Protein AF-A0A3M1D4H1-F1 (afdb_monomer)

Secondary structure (DSSP, 8-state):
--------------------------------------------SS--HHHHHHHHH-S--TTS-------TT--HHHHHHHHHHHHHHHHTS----TT--TTSPPPTT-PPPP-SHHHHHHHHHHHHHS-HHHHTTTSSPPP-

Mean predicted aligned error: 15.72 Å

pLDDT: mean 74.21, std 17.41, range [42.34, 95.38]

Sequence (144 aa):
MAGIDTVPAAAQPEDRPMRTSTIAPSRPLRASLAIALLASIGSGCGPDCYDTCNKLYGSGSRDGEACGFTSPGQTTSELLDTCVDTCQSALNTPGDVGDYDPYVKQPGDAAITIETDRQAALWMDCIDETACNKLEEGYCAPVW

Solvent-accessible surface area (backbone atoms only — not comparable to full-atom values): 9298 Å² total; per-residue (Å²): 131,88,81,91,85,88,86,88,90,86,86,86,86,88,83,85,81,91,80,82,89,86,81,89,84,89,86,86,83,78,94,74,86,76,76,77,76,77,76,76,77,70,88,72,83,81,76,52,50,61,62,47,29,34,37,42,31,27,95,69,39,100,85,65,70,29,55,54,57,82,53,96,93,57,54,56,64,57,45,34,51,47,25,28,52,43,37,50,53,5,55,74,28,88,56,73,53,81,93,70,56,40,88,50,70,44,63,87,84,56,63,49,85,57,68,15,26,51,36,31,49,52,37,38,53,40,48,71,78,47,55,55,77,47,45,75,64,14,25,38,46,61,54,114

Structure (mmCIF, N/CA/C/O backbone):
data_AF-A0A3M1D4H1-F1
#
_entry.id   AF-A0A3M1D4H1-F1
#
loop_
_atom_site.group_PDB
_atom_site.id
_atom_site.type_symbol
_atom_site.label_atom_id
_atom_site.label_alt_id
_atom_site.label_comp_id
_atom_site.label_asym_id
_atom_site.label_entity_id
_atom_site.label_seq_id
_atom_site.pdbx_PDB_ins_code
_atom_site.Cartn_x
_atom_site.Cartn_y
_atom_site.Cartn_z
_atom_site.occupancy
_atom_site.B_iso_or_equiv
_atom_site.auth_seq_id
_atom_site.auth_comp_id
_atom_site.auth_asym_id
_atom_site.auth_atom_id
_atom_site.pdbx_PDB_model_num
ATOM 1 N N . MET A 1 1 ? -64.553 0.155 5.452 1.00 42.81 1 MET A N 1
ATOM 2 C CA . MET A 1 1 ? -64.114 1.569 5.361 1.00 42.81 1 MET A CA 1
ATOM 3 C C . MET A 1 1 ? -63.050 1.652 4.271 1.00 42.81 1 MET A C 1
ATOM 5 O O . MET A 1 1 ? -62.489 0.606 3.987 1.00 42.81 1 MET A O 1
ATOM 9 N N . ALA A 1 2 ? -62.896 2.822 3.637 1.00 45.81 2 ALA A N 1
ATOM 10 C CA . ALA A 1 2 ? -62.084 3.163 2.447 1.00 45.81 2 ALA A CA 1
ATOM 11 C 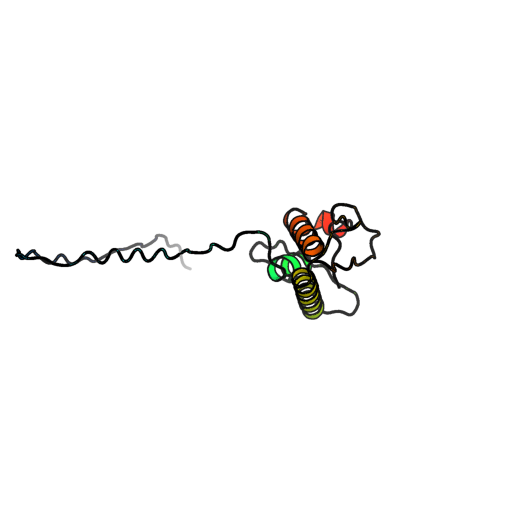C . ALA A 1 2 ? -60.858 2.273 2.106 1.00 45.81 2 ALA A C 1
ATOM 13 O O . ALA A 1 2 ? -60.196 1.758 2.996 1.00 45.81 2 ALA A O 1
ATOM 14 N N . GLY A 1 3 ? -60.448 2.124 0.844 1.00 46.31 3 GLY A N 1
ATOM 15 C CA . GLY A 1 3 ? -60.875 2.814 -0.382 1.00 46.31 3 GLY A CA 1
ATOM 16 C C . GLY A 1 3 ? -59.678 2.942 -1.335 1.00 46.31 3 GLY A C 1
ATOM 17 O O . GLY A 1 3 ? -58.608 3.359 -0.909 1.00 46.31 3 GLY A O 1
ATOM 18 N N . ILE A 1 4 ? -59.852 2.520 -2.587 1.00 68.06 4 ILE A N 1
ATOM 19 C CA . ILE A 1 4 ? -58.851 2.573 -3.670 1.00 68.06 4 ILE A CA 1
ATOM 20 C C . ILE A 1 4 ? -58.681 3.991 -4.231 1.00 68.06 4 ILE A C 1
ATOM 22 O O . ILE A 1 4 ? -59.675 4.699 -4.298 1.00 68.06 4 ILE A O 1
ATOM 26 N N . ASP A 1 5 ? -57.461 4.347 -4.659 1.00 50.22 5 ASP A N 1
ATOM 27 C CA . ASP A 1 5 ? -57.092 5.249 -5.782 1.00 50.22 5 ASP A CA 1
ATOM 28 C C . ASP A 1 5 ? -55.572 5.579 -5.703 1.00 50.22 5 ASP A C 1
ATOM 30 O O . ASP A 1 5 ? -54.998 5.454 -4.624 1.00 50.22 5 ASP A O 1
ATOM 34 N N . THR A 1 6 ? -54.827 6.080 -6.706 1.00 56.78 6 THR A N 1
ATOM 35 C CA . THR A 1 6 ? -54.773 5.924 -8.186 1.00 56.78 6 THR A CA 1
ATOM 36 C C . THR A 1 6 ? -53.507 6.677 -8.691 1.00 56.78 6 THR A C 1
ATOM 38 O O . THR A 1 6 ? -52.918 7.464 -7.954 1.00 56.78 6 THR A O 1
ATOM 41 N N . VAL A 1 7 ? -53.045 6.417 -9.924 1.00 56.34 7 VAL A N 1
ATOM 42 C CA . VAL A 1 7 ? -51.743 6.827 -10.520 1.00 56.34 7 VAL A CA 1
ATOM 43 C C . VAL A 1 7 ? -52.009 7.602 -11.835 1.00 56.34 7 VAL A C 1
ATOM 45 O O . VAL A 1 7 ? -52.820 7.094 -12.613 1.00 56.34 7 VAL A O 1
ATOM 48 N N . PRO A 1 8 ? -51.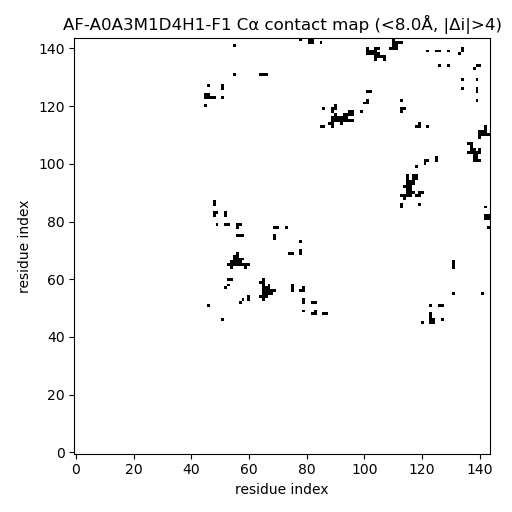401 8.791 -12.129 1.00 60.12 8 PRO A N 1
ATOM 49 C CA . PRO A 1 8 ? -50.010 8.843 -12.629 1.00 60.12 8 PRO A CA 1
ATOM 50 C C . PRO A 1 8 ? -49.165 10.136 -12.388 1.00 60.12 8 PRO A C 1
ATOM 52 O O . PRO A 1 8 ? -49.547 11.062 -11.684 1.00 60.12 8 PRO A O 1
ATOM 55 N N . ALA A 1 9 ? -47.979 10.122 -13.015 1.00 57.59 9 ALA A N 1
ATOM 56 C CA . ALA A 1 9 ? -46.927 11.128 -13.240 1.00 57.59 9 ALA A CA 1
ATOM 57 C C . ALA A 1 9 ? -47.295 12.599 -13.565 1.00 57.59 9 ALA A C 1
ATOM 59 O O . ALA A 1 9 ? -48.365 12.894 -14.090 1.00 57.59 9 ALA A O 1
ATOM 60 N N . ALA A 1 10 ? -46.291 13.486 -13.445 1.00 49.06 10 ALA A N 1
ATOM 61 C CA . ALA A 1 10 ? -46.211 14.744 -14.196 1.00 49.06 10 ALA A CA 1
ATOM 62 C C . ALA A 1 10 ? -44.753 15.141 -14.522 1.00 49.06 10 ALA A C 1
ATOM 64 O O . ALA A 1 10 ? -43.947 15.379 -13.628 1.00 49.06 10 ALA A O 1
ATOM 65 N N . ALA A 1 11 ? -44.444 15.272 -15.813 1.00 58.34 11 ALA A N 1
ATOM 66 C CA . ALA A 1 11 ? -43.347 16.098 -16.320 1.00 58.34 11 ALA A CA 1
ATOM 67 C C . ALA A 1 11 ? -43.974 17.315 -17.012 1.00 58.34 11 ALA A C 1
ATOM 69 O O . ALA A 1 11 ? -44.960 17.124 -17.723 1.00 58.34 11 ALA A O 1
ATOM 70 N N . GLN A 1 12 ? -43.427 18.525 -16.854 1.00 57.50 12 GLN A N 1
ATOM 71 C CA . GLN A 1 12 ? -43.794 19.704 -17.658 1.00 57.50 12 GLN A CA 1
ATOM 72 C C . GLN A 1 12 ? -42.586 20.646 -17.891 1.00 57.50 12 GLN A C 1
ATOM 74 O O . GLN A 1 12 ? -41.583 20.500 -17.189 1.00 57.50 12 GLN A O 1
ATOM 79 N N . PRO A 1 13 ? -42.644 21.538 -18.908 1.00 62.78 13 PRO A N 1
ATOM 80 C CA . PRO A 1 13 ? -41.485 22.219 -19.492 1.00 62.78 13 PRO A CA 1
ATOM 81 C C . PRO A 1 13 ? -41.557 23.762 -19.318 1.00 62.78 13 PRO A C 1
ATOM 83 O O . PRO A 1 13 ? -42.014 24.234 -18.284 1.00 62.78 13 PRO A O 1
ATOM 86 N N . GLU A 1 14 ? -41.164 24.512 -20.363 1.00 48.00 14 GLU A N 1
ATOM 87 C CA . GLU A 1 14 ? -41.279 25.981 -20.549 1.00 48.00 14 GLU A CA 1
ATOM 88 C C . GLU A 1 14 ? -40.166 26.820 -19.858 1.00 48.00 14 GLU A C 1
ATOM 90 O O . GLU A 1 14 ? -39.602 26.415 -18.849 1.00 48.00 14 GLU A O 1
ATOM 95 N N . ASP A 1 15 ? -39.697 27.962 -20.386 1.00 42.81 15 ASP A N 1
ATOM 96 C CA . ASP A 1 15 ? -40.161 28.764 -21.534 1.00 42.81 15 ASP A CA 1
ATOM 97 C C . ASP A 1 15 ? -38.994 29.432 -22.317 1.00 42.81 15 ASP A C 1
ATOM 99 O O . ASP A 1 15 ? -37.874 29.572 -21.820 1.00 42.81 15 ASP A O 1
ATOM 103 N N . ARG A 1 16 ? -39.252 29.874 -23.558 1.00 56.41 16 ARG A N 1
ATOM 104 C CA . ARG A 1 16 ? -38.363 30.756 -24.344 1.00 56.41 16 ARG A CA 1
ATOM 105 C C . ARG A 1 16 ? -38.635 32.229 -24.007 1.00 56.41 16 ARG A C 1
ATOM 107 O O . ARG A 1 16 ? -39.726 32.585 -23.590 1.00 56.41 16 ARG A O 1
ATOM 114 N N . PRO A 1 17 ? -37.728 33.145 -24.383 1.00 58.28 17 PRO A N 1
ATOM 115 C CA . PRO A 1 17 ? -38.224 34.109 -25.373 1.00 58.28 17 PRO A CA 1
ATOM 116 C C . PRO A 1 17 ? -37.264 34.370 -26.538 1.00 58.28 17 PRO A C 1
ATOM 118 O O . PRO A 1 17 ? -36.061 34.570 -26.376 1.00 58.28 17 PRO A O 1
ATOM 121 N N . MET A 1 18 ? -37.838 34.460 -27.741 1.00 51.47 18 MET A N 1
ATOM 122 C CA . MET A 1 18 ? -37.187 35.103 -28.884 1.00 51.47 18 MET A CA 1
ATOM 123 C C . MET A 1 18 ? -36.975 36.597 -28.605 1.00 51.47 18 MET A C 1
ATOM 125 O O . MET A 1 18 ? -37.872 37.268 -28.092 1.00 51.47 18 MET A O 1
ATOM 129 N N . ARG A 1 19 ? -35.853 37.154 -29.074 1.00 60.91 19 ARG A N 1
ATOM 130 C CA . ARG A 1 19 ? -35.766 38.583 -29.402 1.00 60.91 19 ARG A CA 1
ATOM 131 C C . ARG A 1 19 ? -35.215 38.797 -30.807 1.00 60.91 19 ARG A C 1
ATOM 133 O O . ARG A 1 19 ? -34.299 38.114 -31.252 1.00 60.91 19 ARG A O 1
ATOM 140 N N . THR A 1 20 ? -35.861 39.734 -31.489 1.00 54.62 20 THR A N 1
ATOM 141 C CA . THR A 1 20 ? -35.774 40.011 -32.924 1.00 54.62 20 THR A CA 1
ATOM 142 C C . THR A 1 20 ? -34.494 40.753 -33.320 1.00 54.62 20 THR A C 1
ATOM 144 O O . THR A 1 20 ? -33.928 41.514 -32.539 1.00 54.62 20 THR A O 1
ATOM 147 N N . SER A 1 21 ? -34.079 40.547 -34.570 1.00 56.91 21 SER A N 1
ATOM 148 C CA . SER A 1 21 ? -32.929 41.145 -35.255 1.00 56.91 21 SER A CA 1
ATOM 149 C C . SER A 1 21 ? -32.815 42.675 -35.185 1.00 56.91 21 SER A C 1
ATOM 151 O O . SER A 1 21 ? -33.811 43.393 -35.225 1.00 56.91 21 SER A O 1
ATOM 153 N N . THR A 1 22 ? -31.581 43.183 -35.283 1.00 54.78 22 THR A N 1
ATOM 154 C CA . THR A 1 22 ? -31.243 44.458 -35.952 1.00 54.78 22 THR A CA 1
ATOM 155 C C . THR A 1 22 ? -29.855 44.335 -36.606 1.00 54.78 22 THR A C 1
ATOM 157 O O . THR A 1 22 ? -29.039 43.515 -36.193 1.00 54.78 22 THR A O 1
ATOM 160 N N . ILE A 1 23 ? -29.627 45.078 -37.691 1.00 56.25 23 ILE A N 1
ATOM 161 C CA . ILE A 1 23 ? -28.596 44.847 -38.719 1.00 56.25 23 ILE A CA 1
ATOM 162 C C . ILE A 1 23 ? -27.428 45.849 -38.597 1.00 56.25 23 ILE A C 1
ATOM 164 O O . ILE A 1 23 ? -27.723 47.033 -38.572 1.00 56.25 23 ILE A O 1
ATOM 168 N N . ALA A 1 24 ? -26.169 45.354 -38.638 1.00 50.97 24 ALA A N 1
ATOM 169 C CA . ALA A 1 24 ? -24.898 45.923 -39.188 1.00 50.97 24 ALA A CA 1
ATOM 170 C C . ALA A 1 24 ? -24.526 47.435 -38.944 1.00 50.97 24 ALA A C 1
ATOM 172 O O . ALA A 1 24 ? -25.341 48.178 -38.418 1.00 50.97 24 ALA A O 1
ATOM 173 N N . PRO A 1 25 ? -23.329 47.973 -39.326 1.00 58.22 25 PRO A N 1
ATOM 174 C CA . PRO A 1 25 ? -22.190 47.353 -40.020 1.00 58.22 25 PRO A CA 1
ATOM 175 C C . PRO A 1 25 ? -20.750 47.742 -39.551 1.00 58.22 25 PRO A C 1
ATOM 177 O O . PRO A 1 25 ? -20.502 48.763 -38.920 1.00 58.22 25 PRO A O 1
ATOM 180 N N . SER A 1 26 ? -19.773 47.023 -40.121 1.00 53.31 26 SER A N 1
ATOM 181 C CA . SER A 1 26 ? -18.473 47.529 -40.623 1.00 53.31 26 SER A CA 1
ATOM 182 C C . SER A 1 26 ? -17.234 47.749 -39.718 1.00 53.31 26 SER A C 1
ATOM 184 O O . SER A 1 26 ? -17.260 48.428 -38.699 1.00 53.31 26 SER A O 1
ATOM 186 N N . ARG A 1 27 ? -16.105 47.334 -40.325 1.00 51.97 27 ARG A N 1
ATOM 187 C CA . ARG A 1 27 ? -14.704 47.804 -40.209 1.00 51.97 27 ARG A CA 1
ATOM 188 C C . ARG A 1 27 ? -13.768 47.156 -39.165 1.00 51.97 27 ARG A C 1
ATOM 190 O O . ARG A 1 27 ? -14.228 46.557 -38.201 1.00 51.97 27 ARG A O 1
ATOM 197 N N . PRO A 1 28 ? -12.450 47.117 -39.476 1.00 59.75 28 PRO A N 1
ATOM 198 C CA . PRO A 1 28 ? -11.584 46.004 -39.088 1.00 59.75 28 PRO A CA 1
ATOM 199 C C . PRO A 1 28 ? -10.626 46.364 -37.952 1.00 59.75 28 PRO A C 1
ATOM 201 O O . PRO A 1 28 ? -10.295 47.536 -37.795 1.00 59.75 28 PRO A O 1
ATOM 204 N N . LEU A 1 29 ? -10.061 45.350 -37.286 1.00 47.97 29 LEU A N 1
ATOM 205 C CA . LEU A 1 29 ? -8.612 45.218 -37.051 1.00 47.97 29 LEU A CA 1
ATOM 206 C C . LEU A 1 29 ? -8.283 43.986 -36.195 1.00 47.97 29 LEU A C 1
ATOM 208 O O . LEU A 1 29 ? -9.034 43.621 -35.302 1.00 47.97 29 LEU A O 1
ATOM 212 N N . ARG A 1 30 ? -7.070 43.466 -36.427 1.00 48.75 30 ARG A N 1
ATOM 213 C CA . ARG A 1 30 ? -6.260 42.632 -35.519 1.00 48.75 30 ARG A CA 1
ATOM 214 C C . ARG A 1 30 ? -6.775 41.221 -35.230 1.00 48.75 30 ARG A C 1
ATOM 216 O O . ARG A 1 30 ? -7.594 40.972 -34.355 1.00 48.75 30 ARG A O 1
ATOM 223 N N . ALA A 1 31 ? -6.124 40.285 -35.917 1.00 52.59 31 ALA A N 1
ATOM 224 C CA . ALA A 1 31 ? -5.968 38.920 -35.455 1.00 52.59 31 ALA A CA 1
ATOM 225 C C . ALA A 1 31 ? -5.381 38.901 -34.032 1.00 52.59 31 ALA A C 1
ATOM 227 O O . ALA A 1 31 ? -4.209 39.218 -33.835 1.00 52.59 31 ALA A O 1
ATOM 228 N N . SER A 1 32 ? -6.198 38.478 -33.073 1.00 47.16 32 SER A N 1
ATOM 229 C CA . SER A 1 32 ? -5.754 37.933 -31.794 1.00 47.16 32 SER A CA 1
ATOM 230 C C . SER A 1 32 ? -6.254 36.498 -31.741 1.00 47.16 32 SER A C 1
ATOM 232 O O . SER A 1 32 ? -7.330 36.221 -31.216 1.00 47.16 32 SER A O 1
ATOM 234 N N . LEU A 1 33 ? -5.491 35.590 -32.353 1.00 49.50 33 LEU A N 1
ATOM 235 C CA . LEU A 1 33 ? -5.769 34.155 -32.348 1.00 49.50 33 LEU A CA 1
ATOM 236 C C . LEU A 1 33 ? -5.395 33.567 -30.975 1.00 49.50 33 LEU A C 1
ATOM 238 O O . LEU A 1 33 ? -4.462 32.779 -30.846 1.00 49.50 33 LEU A O 1
ATOM 242 N N . ALA A 1 34 ? -6.101 34.004 -29.932 1.00 53.19 34 ALA A N 1
ATOM 243 C CA . ALA A 1 34 ? -5.960 33.489 -28.579 1.00 53.19 34 ALA A CA 1
ATOM 244 C C . ALA A 1 34 ? -6.657 32.125 -28.485 1.00 53.19 34 ALA A C 1
ATOM 246 O O . ALA A 1 34 ? -7.755 32.001 -27.944 1.00 53.19 34 ALA A O 1
ATOM 247 N N . ILE A 1 35 ? -6.014 31.097 -29.045 1.00 56.91 35 ILE A N 1
ATOM 248 C CA . ILE A 1 35 ? -6.380 29.703 -28.797 1.00 56.91 35 ILE A CA 1
ATOM 249 C C . ILE A 1 35 ? -5.988 29.402 -27.351 1.00 56.91 35 ILE A C 1
ATOM 251 O O . ILE A 1 35 ? -4.885 28.941 -27.064 1.00 56.91 35 ILE A O 1
ATOM 255 N N . ALA A 1 36 ? -6.903 29.698 -26.430 1.00 54.16 36 ALA A N 1
ATOM 256 C CA . ALA A 1 36 ? -6.866 29.171 -25.079 1.00 54.16 36 ALA A CA 1
ATOM 257 C C . ALA A 1 36 ? -7.184 27.673 -25.157 1.00 54.16 36 ALA A C 1
ATOM 259 O O . ALA A 1 36 ? -8.320 27.249 -24.946 1.00 54.16 36 ALA A O 1
ATOM 260 N N . LEU A 1 37 ? -6.171 26.878 -25.514 1.00 48.47 37 LEU A N 1
ATOM 261 C CA . LEU A 1 37 ? -6.214 25.432 -25.366 1.00 48.47 37 LEU A CA 1
ATOM 262 C C . LEU A 1 37 ? -6.204 25.144 -23.857 1.00 48.47 37 LEU A C 1
ATOM 264 O O . LEU A 1 37 ? -5.155 24.977 -23.239 1.00 48.47 37 LEU A O 1
ATOM 268 N N . LEU A 1 38 ? -7.394 25.150 -23.256 1.00 48.22 38 LEU A N 1
ATOM 269 C CA . LEU A 1 38 ? -7.634 24.544 -21.955 1.00 48.22 38 LEU A CA 1
ATOM 270 C C . LEU A 1 38 ? -7.367 23.050 -22.121 1.00 48.22 38 LEU A C 1
ATOM 272 O O . LEU A 1 38 ? -8.243 22.283 -22.514 1.00 48.22 38 LEU A O 1
ATOM 276 N N . ALA A 1 39 ? -6.116 22.665 -21.877 1.00 48.50 39 ALA A N 1
ATOM 277 C CA . ALA A 1 39 ? -5.732 21.283 -21.699 1.00 48.50 39 ALA A CA 1
ATOM 278 C C . ALA A 1 39 ? -6.396 20.796 -20.409 1.00 48.50 39 ALA A C 1
ATOM 280 O O . ALA A 1 39 ? -5.826 20.891 -19.324 1.00 48.50 39 ALA A O 1
ATOM 281 N N . SER A 1 40 ? -7.631 20.316 -20.540 1.00 48.81 40 SER A N 1
ATOM 282 C CA . SER A 1 40 ? -8.276 19.476 -19.542 1.00 48.81 40 SER A CA 1
ATOM 283 C C . SER A 1 40 ? -7.426 18.220 -19.410 1.00 48.81 40 SER A C 1
ATOM 285 O O . SER A 1 40 ? -7.600 17.267 -20.170 1.00 48.81 40 SER A O 1
ATOM 287 N N . ILE A 1 41 ? -6.460 18.254 -18.492 1.00 50.03 41 ILE A N 1
ATOM 288 C CA . ILE A 1 41 ? -5.676 17.085 -18.112 1.00 50.03 41 ILE A CA 1
ATOM 289 C C . ILE A 1 41 ? -6.651 16.166 -17.379 1.00 50.03 41 ILE A C 1
ATOM 291 O O . ILE A 1 41 ? -6.853 16.282 -16.173 1.00 50.03 41 ILE A O 1
ATOM 295 N N . GLY A 1 42 ? -7.348 15.323 -18.141 1.00 45.53 42 GLY A N 1
ATOM 296 C CA . GLY A 1 42 ? -8.099 14.220 -17.572 1.00 45.53 42 GLY A CA 1
ATOM 297 C C . GLY A 1 42 ? -7.101 13.337 -16.844 1.00 45.53 42 GLY A C 1
ATOM 298 O O . GLY A 1 42 ? -6.146 12.864 -17.459 1.00 45.53 42 GLY A O 1
ATOM 299 N N . SER A 1 43 ? -7.306 13.162 -15.544 1.00 46.22 43 SER A N 1
ATOM 300 C CA . SER A 1 43 ? -6.511 12.302 -14.679 1.00 46.22 43 SER A CA 1
ATOM 301 C C . SER A 1 43 ? -6.767 10.829 -15.010 1.00 46.22 43 SER A C 1
ATOM 303 O O . SER A 1 43 ? -7.460 10.126 -14.284 1.00 46.22 43 SER A O 1
ATOM 305 N N . GLY A 1 44 ? -6.224 10.379 -16.142 1.00 51.03 44 GLY A N 1
ATOM 306 C CA . GLY A 1 44 ? -5.607 9.058 -16.212 1.00 51.03 44 GLY A CA 1
ATOM 307 C C . GLY A 1 44 ? -4.172 9.172 -15.674 1.00 51.03 44 GLY A C 1
ATOM 308 O O . GLY A 1 44 ? -3.566 10.237 -15.782 1.00 51.03 44 GLY A O 1
ATOM 309 N N . CYS A 1 45 ? -3.587 8.138 -15.079 1.00 52.72 45 CYS A N 1
ATOM 310 C CA . CYS A 1 45 ? -3.924 6.722 -15.216 1.00 52.72 45 CYS A CA 1
ATOM 311 C C . CYS A 1 45 ? -3.800 5.985 -13.875 1.00 52.72 45 CYS A C 1
ATOM 313 O O . CYS A 1 45 ? -2.867 6.266 -13.128 1.00 52.72 45 CYS A O 1
ATOM 315 N N . GLY A 1 46 ? -4.666 4.992 -13.658 1.00 62.97 46 GLY A N 1
ATOM 316 C CA . GLY A 1 46 ? -4.617 4.073 -12.517 1.00 62.97 46 GLY A CA 1
ATOM 317 C C . GLY A 1 46 ? -5.609 4.413 -11.394 1.00 62.97 46 GLY A C 1
ATOM 318 O O . GLY A 1 46 ? -6.120 5.538 -11.358 1.00 62.97 46 GLY A O 1
ATOM 319 N N . PRO A 1 47 ? -5.892 3.454 -10.495 1.00 79.19 47 PRO A N 1
ATOM 320 C CA . PRO A 1 47 ? -6.573 3.716 -9.229 1.00 79.19 47 PRO A CA 1
ATOM 321 C C . PRO A 1 47 ? -5.704 4.624 -8.352 1.00 79.19 47 PRO A C 1
ATOM 323 O O . PRO A 1 47 ? -4.476 4.577 -8.433 1.00 79.19 47 PRO A O 1
ATOM 326 N N . ASP A 1 48 ? -6.318 5.431 -7.487 1.00 89.12 48 ASP A N 1
ATOM 327 C CA . ASP A 1 48 ? -5.572 6.164 -6.463 1.00 89.12 48 ASP A CA 1
ATOM 328 C C . ASP A 1 48 ? -5.510 5.396 -5.132 1.00 89.12 48 ASP A C 1
ATOM 330 O O . ASP A 1 48 ? -6.260 4.445 -4.888 1.00 89.12 48 ASP A O 1
ATOM 334 N N . CYS A 1 49 ? -4.591 5.807 -4.252 1.00 90.44 49 CYS A N 1
ATOM 335 C CA . CYS A 1 49 ? -4.399 5.172 -2.949 1.00 90.44 49 CYS A CA 1
ATOM 336 C C . CYS A 1 49 ? -5.666 5.179 -2.084 1.00 90.44 49 CYS A C 1
ATOM 338 O O . CYS A 1 49 ? -5.883 4.232 -1.333 1.00 90.44 49 CYS A O 1
ATOM 340 N N . TYR A 1 50 ? -6.496 6.226 -2.153 1.00 90.56 50 TYR A N 1
ATOM 341 C CA . TYR A 1 50 ? -7.704 6.310 -1.339 1.00 90.56 50 TYR A CA 1
ATOM 342 C C . TYR A 1 50 ? -8.756 5.320 -1.830 1.00 90.56 50 TYR A C 1
ATOM 344 O O . TYR A 1 50 ? -9.249 4.535 -1.023 1.00 90.56 50 TYR A O 1
ATOM 352 N N . ASP A 1 51 ? -9.047 5.287 -3.132 1.00 89.44 51 ASP A N 1
ATOM 353 C CA . ASP A 1 51 ? -9.999 4.323 -3.696 1.00 89.44 51 ASP A CA 1
ATOM 354 C C . ASP A 1 51 ? -9.512 2.871 -3.509 1.00 89.44 51 ASP A C 1
ATOM 356 O O . ASP A 1 51 ? -10.291 2.009 -3.094 1.00 89.44 51 ASP A O 1
ATOM 360 N N . THR A 1 52 ? -8.208 2.612 -3.675 1.00 89.94 52 THR A N 1
ATOM 361 C CA . THR A 1 52 ? -7.591 1.292 -3.428 1.00 89.94 52 THR A CA 1
ATOM 362 C C . THR A 1 52 ? -7.732 0.854 -1.965 1.00 89.94 52 THR A C 1
ATOM 364 O O . THR A 1 52 ? -8.240 -0.232 -1.673 1.00 89.94 52 THR A O 1
ATOM 367 N N . CYS A 1 53 ? -7.331 1.702 -1.013 1.00 90.81 53 CYS A N 1
ATOM 368 C CA . CYS A 1 53 ? -7.422 1.388 0.414 1.00 90.81 53 CYS A CA 1
ATOM 369 C C . CYS A 1 53 ? -8.879 1.333 0.908 1.00 90.81 53 CYS A C 1
ATOM 371 O O . CYS A 1 53 ? -9.204 0.536 1.789 1.00 90.81 53 CYS A O 1
ATOM 373 N N . ASN A 1 54 ? -9.784 2.120 0.320 1.00 89.06 54 ASN A N 1
ATOM 374 C CA . ASN A 1 54 ? -11.214 2.070 0.613 1.00 89.06 54 ASN A CA 1
ATOM 375 C C . ASN A 1 54 ? -11.870 0.789 0.059 1.00 89.06 54 ASN A C 1
ATOM 377 O O . ASN A 1 54 ? -12.765 0.249 0.708 1.00 89.06 54 ASN A O 1
ATOM 381 N N . LYS A 1 55 ? -11.388 0.229 -1.062 1.00 88.25 55 LYS A N 1
ATOM 382 C CA . LYS A 1 55 ? -11.785 -1.114 -1.526 1.00 88.25 55 LYS A CA 1
ATOM 383 C C . LYS A 1 55 ? -11.375 -2.205 -0.528 1.00 88.25 55 LYS A C 1
ATOM 385 O O . LYS A 1 55 ? -12.159 -3.116 -0.279 1.00 88.25 55 LYS A O 1
ATOM 390 N N . LEU A 1 56 ? -10.195 -2.102 0.091 1.00 88.44 56 LEU A N 1
ATOM 391 C CA . LEU A 1 56 ? -9.742 -3.060 1.112 1.00 88.44 56 LEU A CA 1
ATOM 392 C C . LEU A 1 56 ? -10.499 -2.930 2.445 1.00 88.44 56 LEU A C 1
ATOM 394 O O . LEU A 1 56 ? -11.078 -3.904 2.932 1.00 88.44 56 LEU A O 1
ATOM 398 N N . TYR A 1 57 ? -10.468 -1.738 3.043 1.00 88.81 57 TYR A N 1
ATOM 399 C CA . TYR A 1 57 ? -10.843 -1.511 4.444 1.00 88.81 57 TYR A CA 1
ATOM 400 C C . TYR A 1 57 ? -12.170 -0.776 4.629 1.00 88.81 57 TYR A C 1
ATOM 402 O O . TYR A 1 57 ? -12.700 -0.753 5.739 1.00 88.81 57 TYR A O 1
ATOM 410 N N . GLY A 1 58 ? -12.707 -0.154 3.578 1.00 83.88 58 GLY A N 1
ATOM 411 C CA . GLY A 1 58 ? -13.884 0.704 3.662 1.00 83.88 58 GLY A CA 1
ATOM 412 C C . GLY A 1 58 ? -15.109 0.005 4.256 1.00 83.88 58 GLY A C 1
ATOM 413 O O . GLY A 1 58 ? -15.328 -1.192 4.096 1.00 83.88 58 GLY A O 1
ATOM 414 N N . SER A 1 59 ? -15.960 0.778 4.927 1.00 67.94 59 SER A N 1
ATOM 415 C CA . SER A 1 59 ? -17.227 0.297 5.499 1.00 67.94 59 SER A CA 1
ATOM 416 C C . SER A 1 59 ? -18.446 0.571 4.603 1.00 67.94 59 SER A C 1
ATOM 418 O O . SER A 1 59 ? -19.587 0.414 5.038 1.00 67.94 59 SER A O 1
ATOM 420 N N . GLY A 1 60 ? -18.216 0.967 3.344 1.00 59.44 60 GLY A N 1
ATOM 421 C CA . GLY A 1 60 ? -19.266 1.189 2.351 1.00 59.44 60 GLY A CA 1
ATOM 422 C C . GLY A 1 60 ? -18.774 1.863 1.068 1.00 59.44 60 GLY A C 1
ATOM 423 O O . GLY A 1 60 ? -18.860 3.084 0.937 1.00 59.44 60 GLY A O 1
ATOM 424 N N . SER A 1 61 ? -18.321 1.070 0.094 1.00 49.44 61 SER A N 1
ATOM 425 C CA . SER A 1 61 ? -18.154 1.522 -1.297 1.00 49.44 61 SER A CA 1
ATOM 426 C C . SER A 1 61 ? -19.508 1.912 -1.900 1.00 49.44 61 SER A C 1
ATOM 428 O O . SER A 1 61 ? -20.532 1.331 -1.535 1.00 49.44 61 SER A O 1
ATOM 430 N N . ARG A 1 62 ? -19.529 2.845 -2.865 1.00 42.34 62 ARG A N 1
ATOM 431 C CA . ARG A 1 62 ? -20.770 3.269 -3.557 1.00 42.34 62 ARG A CA 1
ATOM 432 C C . ARG A 1 62 ? -21.537 2.113 -4.212 1.00 42.34 62 ARG A C 1
ATOM 434 O O . ARG A 1 62 ? -22.758 2.200 -4.316 1.00 42.34 62 ARG A O 1
ATOM 441 N N . ASP A 1 63 ? -20.826 1.047 -4.563 1.00 52.31 63 ASP A N 1
ATOM 442 C CA . ASP A 1 63 ? -21.339 -0.131 -5.265 1.00 52.31 63 ASP A CA 1
ATOM 443 C C . ASP A 1 63 ? -21.387 -1.392 -4.367 1.00 52.31 63 ASP A C 1
ATOM 445 O O . ASP A 1 63 ? -21.850 -2.450 -4.783 1.00 52.31 63 ASP A O 1
ATOM 449 N N . GLY A 1 64 ? -21.002 -1.269 -3.086 1.00 53.84 64 GLY A N 1
ATOM 450 C CA . GLY A 1 64 ? -21.127 -2.330 -2.072 1.00 53.84 64 GLY A CA 1
ATOM 451 C C . GLY A 1 64 ? -19.966 -3.331 -1.984 1.00 53.84 64 GLY A C 1
ATOM 452 O O . GLY A 1 64 ? -20.057 -4.287 -1.221 1.00 53.84 64 GLY A O 1
ATOM 453 N N . GLU A 1 65 ? -18.876 -3.107 -2.720 1.00 64.75 65 GLU A N 1
ATOM 454 C CA . GLU A 1 65 ? -17.770 -4.064 -2.916 1.00 64.75 65 GLU A CA 1
ATOM 455 C C . GLU A 1 65 ? -16.519 -3.789 -2.055 1.00 64.75 65 GLU A C 1
ATOM 457 O O . GLU A 1 65 ? -15.400 -4.105 -2.457 1.00 64.75 65 GLU A O 1
ATOM 462 N N . ALA A 1 66 ? -16.673 -3.189 -0.871 1.00 77.25 66 ALA A N 1
ATOM 463 C CA . ALA A 1 66 ? -15.560 -3.128 0.078 1.00 77.25 66 ALA A CA 1
ATOM 464 C C . ALA A 1 66 ? -15.316 -4.522 0.674 1.00 77.25 66 ALA A C 1
ATOM 466 O O . ALA A 1 66 ? -16.247 -5.160 1.169 1.00 77.25 66 ALA A O 1
ATOM 467 N N . CYS A 1 67 ? -14.069 -4.987 0.655 1.00 84.19 67 CYS A N 1
ATOM 468 C CA . CYS A 1 67 ? -13.714 -6.334 1.096 1.00 84.19 67 CYS A CA 1
ATOM 469 C C . CYS A 1 67 ? -13.804 -6.518 2.618 1.00 84.19 67 CYS A C 1
ATOM 471 O O . CYS A 1 67 ? -13.881 -7.648 3.092 1.00 84.19 67 CYS A O 1
ATOM 473 N N . GLY A 1 68 ? -13.828 -5.424 3.387 1.00 82.94 68 GLY A N 1
ATOM 474 C CA . GLY A 1 68 ? -14.046 -5.461 4.832 1.00 82.94 68 GLY A CA 1
ATOM 475 C C . GLY A 1 68 ? -12.891 -6.091 5.610 1.00 82.94 68 GLY A C 1
ATOM 476 O O . GLY A 1 68 ? -13.122 -6.703 6.655 1.00 82.94 68 GLY A O 1
ATOM 477 N N . PHE A 1 69 ? -11.653 -5.956 5.118 1.00 84.31 69 PHE A N 1
ATOM 478 C CA . PHE A 1 69 ? -10.478 -6.433 5.842 1.00 84.31 69 PHE A CA 1
ATOM 479 C C . PHE A 1 69 ? -10.377 -5.758 7.214 1.00 84.31 69 PHE A C 1
ATOM 481 O O . PHE A 1 69 ? -10.616 -4.561 7.370 1.00 84.31 69 PHE A O 1
ATOM 488 N N . THR A 1 70 ? -10.011 -6.539 8.227 1.00 84.25 70 THR A N 1
ATOM 489 C CA . THR A 1 70 ? -9.827 -6.063 9.602 1.00 84.25 70 THR A CA 1
ATOM 490 C C . THR A 1 70 ? -8.536 -6.631 10.174 1.00 84.25 70 THR A C 1
ATOM 492 O O . THR A 1 70 ? -8.143 -7.748 9.846 1.00 84.25 70 THR A O 1
ATOM 495 N N . SER A 1 71 ? -7.875 -5.857 11.035 1.00 81.38 71 SER A N 1
ATOM 496 C CA . SER A 1 71 ? -6.638 -6.253 11.711 1.00 81.38 71 SER A CA 1
ATOM 497 C C . SER A 1 71 ? -6.868 -6.269 13.227 1.00 81.38 71 SER A C 1
ATOM 499 O O . SER A 1 71 ? -7.486 -5.335 13.753 1.00 81.38 71 SER A O 1
ATOM 501 N N . PRO A 1 72 ? -6.430 -7.309 13.964 1.00 82.06 72 PRO A N 1
ATOM 502 C CA . PRO A 1 72 ? -6.657 -7.401 15.402 1.00 82.06 72 PRO A CA 1
ATOM 503 C C . PRO A 1 72 ? -6.089 -6.199 16.168 1.00 82.06 72 PRO A C 1
ATOM 505 O O . PRO A 1 72 ? -4.882 -5.982 16.209 1.00 82.06 72 PRO A O 1
ATOM 508 N N . GLY A 1 73 ? -6.969 -5.446 16.832 1.00 8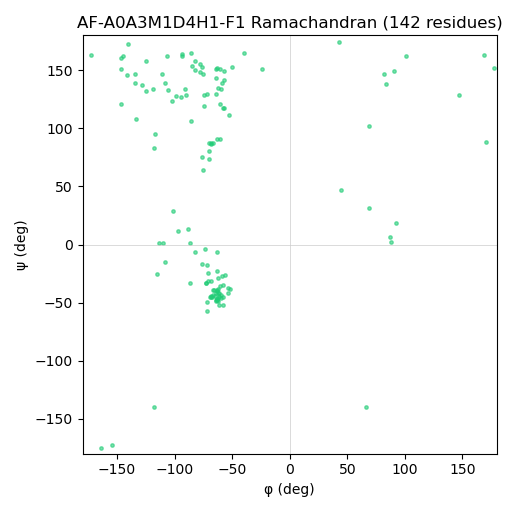5.06 73 GLY A N 1
ATOM 509 C CA . GLY A 1 73 ? -6.585 -4.298 17.658 1.00 85.06 73 GLY A CA 1
ATOM 510 C C . GLY A 1 73 ? -6.481 -2.959 16.923 1.00 85.06 73 GLY A C 1
ATOM 511 O O . GLY A 1 73 ? -6.169 -1.974 17.582 1.00 85.06 73 GLY A O 1
ATOM 512 N N . GLN A 1 74 ? -6.787 -2.902 15.621 1.00 86.44 74 GLN A N 1
ATOM 513 C CA . GLN A 1 74 ? -6.881 -1.655 14.853 1.00 86.44 74 GLN A CA 1
ATOM 514 C C . GLN A 1 74 ? -8.330 -1.365 14.446 1.00 86.44 74 GLN A C 1
ATOM 516 O O . GLN A 1 74 ? -9.113 -2.279 14.174 1.00 86.44 74 GLN A O 1
ATOM 521 N N . THR A 1 75 ? -8.697 -0.089 14.384 1.00 90.62 75 THR A N 1
ATOM 522 C CA . THR A 1 75 ? -9.961 0.354 13.789 1.00 90.62 75 THR A CA 1
ATOM 523 C C . THR A 1 75 ? -9.852 0.456 12.267 1.00 90.62 75 THR A C 1
ATOM 525 O O . THR A 1 75 ? -8.773 0.633 11.706 1.00 90.62 75 THR A O 1
ATOM 528 N N . THR A 1 76 ? -10.995 0.404 11.581 1.00 88.75 76 THR A N 1
ATOM 529 C CA . THR A 1 76 ? -11.082 0.635 10.130 1.00 88.75 76 THR A CA 1
ATOM 530 C C . THR A 1 76 ? -10.453 1.962 9.695 1.00 88.75 76 THR A C 1
ATOM 532 O O . THR A 1 76 ? -9.829 2.012 8.642 1.00 88.75 76 THR A O 1
ATOM 535 N N . SER A 1 77 ? -10.596 3.027 10.491 1.00 89.38 77 SER A N 1
ATOM 536 C CA . SER A 1 77 ? -9.995 4.328 10.177 1.00 89.38 77 SER A CA 1
ATOM 537 C C . SER A 1 77 ? -8.472 4.293 10.275 1.00 89.38 77 SER A C 1
ATOM 539 O O . SER A 1 77 ? -7.816 4.755 9.355 1.00 89.38 77 SER A O 1
ATOM 541 N N . GLU A 1 78 ? -7.909 3.677 11.320 1.00 91.44 78 GLU A N 1
ATOM 542 C CA . GLU A 1 78 ? -6.451 3.533 11.463 1.00 91.44 78 GLU A CA 1
ATOM 543 C C . GLU A 1 78 ? -5.844 2.697 10.324 1.00 91.44 78 GLU A C 1
ATOM 545 O O . GLU A 1 78 ? -4.785 3.048 9.809 1.00 91.44 78 GLU A O 1
ATOM 550 N N . LEU A 1 79 ? -6.538 1.643 9.876 1.00 89.69 79 LEU A N 1
ATOM 551 C CA . LEU A 1 79 ? -6.125 0.845 8.715 1.00 89.69 79 LEU A CA 1
ATOM 552 C C . LEU A 1 79 ? -6.200 1.631 7.403 1.00 89.69 79 LEU A C 1
ATOM 554 O O . LEU A 1 79 ? -5.275 1.561 6.597 1.00 89.69 79 LEU A O 1
ATOM 558 N N . LEU A 1 80 ? -7.278 2.392 7.192 1.00 90.50 80 LEU A N 1
ATOM 559 C CA . LEU A 1 80 ? -7.440 3.226 6.003 1.00 90.50 80 LEU A CA 1
ATOM 560 C C . LEU A 1 80 ? -6.356 4.311 5.939 1.00 90.50 80 LEU A C 1
ATOM 562 O O . LEU A 1 80 ? -5.706 4.444 4.905 1.00 90.50 80 LEU A O 1
ATOM 566 N N . ASP A 1 81 ? -6.126 5.026 7.043 1.00 92.06 81 ASP A N 1
ATOM 567 C CA . ASP A 1 81 ? -5.110 6.077 7.141 1.00 92.06 81 ASP A CA 1
ATOM 568 C C . ASP A 1 81 ? -3.700 5.494 6.916 1.00 92.06 81 ASP A C 1
ATOM 570 O O . ASP A 1 81 ? -2.965 5.976 6.057 1.00 92.06 81 ASP A O 1
ATOM 574 N N . THR A 1 82 ? -3.350 4.389 7.592 1.00 91.56 82 THR A N 1
ATOM 575 C CA . THR A 1 82 ? -2.037 3.720 7.452 1.00 91.56 82 THR A CA 1
ATOM 576 C C . THR A 1 82 ? -1.792 3.210 6.030 1.00 91.56 82 THR A C 1
ATOM 578 O O . THR A 1 82 ? -0.697 3.373 5.484 1.00 91.56 82 THR A O 1
ATOM 581 N N . CYS A 1 83 ? -2.811 2.623 5.398 1.00 92.06 83 CYS A N 1
ATOM 582 C CA . CYS A 1 83 ? -2.744 2.164 4.014 1.00 92.06 83 CYS A CA 1
ATOM 583 C C . CYS A 1 83 ? -2.524 3.331 3.039 1.00 92.06 83 CYS A C 1
ATOM 585 O O . CYS A 1 83 ? -1.636 3.268 2.184 1.00 92.06 83 CYS A O 1
ATOM 587 N N . VAL A 1 84 ? -3.291 4.417 3.192 1.00 92.62 84 VAL A N 1
ATOM 588 C CA . VAL A 1 84 ? -3.196 5.603 2.331 1.00 92.62 84 VAL A CA 1
ATOM 589 C C . VAL A 1 84 ? -1.841 6.293 2.493 1.00 92.62 84 VAL A C 1
ATOM 591 O O . VAL A 1 84 ? -1.217 6.624 1.483 1.00 92.62 84 VAL A O 1
ATOM 594 N N . ASP A 1 85 ? -1.353 6.456 3.724 1.00 93.38 85 ASP A N 1
ATOM 595 C CA . ASP A 1 85 ? -0.040 7.044 4.010 1.00 93.38 85 ASP A CA 1
ATOM 596 C C . ASP A 1 85 ? 1.102 6.187 3.443 1.00 93.38 85 ASP A C 1
ATOM 598 O O . ASP A 1 85 ? 2.032 6.718 2.831 1.00 93.38 85 ASP A O 1
ATOM 602 N N . THR A 1 86 ? 1.021 4.858 3.571 1.00 91.94 86 THR A N 1
ATOM 603 C CA . THR A 1 86 ? 2.049 3.941 3.047 1.00 91.94 86 THR A CA 1
ATOM 604 C C . THR A 1 86 ? 2.075 3.945 1.518 1.00 91.94 86 THR A C 1
ATOM 606 O O . THR A 1 86 ? 3.139 4.090 0.916 1.00 91.94 86 THR A O 1
ATOM 609 N N . CYS A 1 87 ? 0.904 3.876 0.880 1.00 92.69 87 CYS A N 1
ATOM 610 C CA . CYS A 1 87 ? 0.763 3.963 -0.573 1.00 92.69 87 CYS A CA 1
ATOM 611 C C . CYS A 1 87 ? 1.268 5.309 -1.122 1.00 92.69 87 CYS A C 1
ATOM 613 O O . CYS A 1 87 ? 2.046 5.334 -2.078 1.00 92.69 87 CYS A O 1
ATOM 615 N N . GLN A 1 88 ? 0.921 6.436 -0.486 1.00 93.31 88 GLN A N 1
ATOM 616 C CA . GLN A 1 88 ? 1.447 7.746 -0.880 1.00 93.31 88 GLN A CA 1
ATOM 617 C C . GLN A 1 88 ? 2.959 7.866 -0.647 1.00 93.31 88 GLN A C 1
ATOM 619 O O . GLN A 1 88 ? 3.654 8.445 -1.482 1.00 93.31 88 GLN A O 1
ATOM 624 N N . SER A 1 89 ? 3.494 7.324 0.449 1.00 93.94 89 SER A N 1
ATOM 625 C CA . SER A 1 89 ? 4.937 7.323 0.726 1.00 93.94 89 SER A CA 1
ATOM 626 C C . SER A 1 89 ? 5.720 6.566 -0.356 1.00 93.94 89 SER A C 1
ATOM 628 O O . SER A 1 89 ? 6.710 7.080 -0.887 1.00 93.94 89 SER A O 1
ATOM 630 N N . ALA A 1 90 ? 5.222 5.393 -0.760 1.00 92.94 90 ALA A N 1
ATOM 631 C CA . ALA A 1 90 ? 5.791 4.604 -1.847 1.00 92.94 90 ALA A CA 1
ATOM 632 C C . ALA A 1 90 ? 5.693 5.336 -3.200 1.00 92.94 90 ALA A C 1
ATOM 634 O O . ALA A 1 90 ? 6.707 5.490 -3.875 1.00 92.94 90 ALA A O 1
ATOM 635 N N . LEU A 1 91 ? 4.531 5.901 -3.564 1.00 92.06 91 LEU A N 1
ATOM 636 C CA . LEU A 1 91 ? 4.370 6.703 -4.794 1.00 92.06 91 LEU A CA 1
ATOM 637 C C . LEU A 1 91 ? 5.292 7.932 -4.871 1.00 92.06 91 LEU A C 1
ATOM 639 O O . LEU A 1 91 ? 5.651 8.362 -5.966 1.00 92.06 91 LEU A O 1
ATOM 643 N N . ASN A 1 92 ? 5.700 8.493 -3.731 1.00 93.56 92 ASN A N 1
ATOM 644 C CA . ASN A 1 92 ? 6.662 9.597 -3.668 1.00 93.56 92 ASN A CA 1
ATOM 645 C C . ASN A 1 92 ? 8.136 9.139 -3.655 1.00 93.56 92 ASN A C 1
ATOM 647 O O . ASN A 1 92 ? 9.032 9.985 -3.600 1.00 93.56 92 ASN A O 1
ATOM 651 N N . THR A 1 93 ? 8.401 7.830 -3.733 1.00 93.94 93 THR A N 1
ATOM 652 C CA . THR A 1 93 ? 9.738 7.226 -3.653 1.00 93.94 93 THR A CA 1
ATOM 653 C C . THR A 1 93 ? 10.082 6.505 -4.966 1.00 93.94 93 THR A C 1
ATOM 655 O O . THR A 1 93 ? 9.723 5.343 -5.148 1.00 93.94 93 THR A O 1
ATOM 658 N N . PRO A 1 94 ? 10.791 7.157 -5.910 1.00 95.38 94 PRO A N 1
ATOM 659 C CA . PRO A 1 94 ? 11.149 6.536 -7.183 1.00 95.38 94 PRO A CA 1
ATOM 660 C C . PRO A 1 94 ? 12.082 5.336 -7.002 1.00 95.38 94 PRO A C 1
ATOM 662 O O . PRO A 1 94 ? 13.140 5.465 -6.380 1.00 95.38 94 PRO A O 1
ATOM 665 N N . GLY A 1 95 ? 11.750 4.196 -7.608 1.00 93.88 95 GLY A N 1
ATOM 666 C CA . GLY A 1 95 ? 12.593 3.005 -7.536 1.00 93.88 95 GLY A CA 1
ATOM 667 C C . GLY A 1 95 ? 12.282 1.925 -8.570 1.00 93.88 95 GLY A C 1
ATOM 668 O O . GLY A 1 95 ? 11.473 2.090 -9.483 1.00 93.88 95 GLY A O 1
ATOM 669 N N . ASP A 1 96 ? 12.979 0.800 -8.441 1.00 92.00 96 ASP A N 1
ATOM 670 C CA . ASP A 1 96 ? 12.680 -0.417 -9.191 1.00 92.00 96 ASP A CA 1
ATOM 671 C C . ASP A 1 96 ? 11.752 -1.334 -8.375 1.00 92.00 96 ASP A C 1
ATOM 673 O O . ASP A 1 96 ? 11.599 -1.180 -7.163 1.00 92.00 96 ASP A O 1
ATOM 677 N N . VAL A 1 97 ? 11.115 -2.291 -9.053 1.00 88.69 97 VAL A N 1
ATOM 678 C CA . VAL A 1 97 ? 10.175 -3.241 -8.429 1.00 88.69 97 VAL A CA 1
ATOM 679 C C . VAL A 1 97 ? 10.908 -4.280 -7.568 1.00 88.69 97 VAL A C 1
ATOM 681 O O . VAL A 1 97 ? 10.397 -4.702 -6.532 1.00 88.69 97 VAL A O 1
ATOM 684 N N . GLY A 1 98 ? 12.125 -4.668 -7.965 1.00 88.44 98 GLY A N 1
ATOM 685 C CA . GLY A 1 98 ? 12.855 -5.774 -7.342 1.00 88.44 98 GLY A CA 1
ATOM 686 C C . GLY A 1 98 ? 12.156 -7.114 -7.584 1.00 88.44 98 GLY A C 1
ATOM 687 O O . GLY A 1 98 ? 11.632 -7.346 -8.672 1.00 88.44 98 GLY A O 1
ATOM 688 N N . ASP A 1 99 ? 12.129 -7.966 -6.559 1.00 87.56 99 ASP A N 1
ATOM 689 C CA . ASP A 1 99 ? 11.448 -9.271 -6.569 1.00 87.56 99 ASP A CA 1
ATOM 690 C C . ASP A 1 99 ? 9.964 -9.186 -6.133 1.00 87.56 99 ASP A C 1
ATOM 692 O O . ASP A 1 99 ? 9.345 -10.201 -5.814 1.00 87.56 99 ASP A O 1
ATOM 696 N N . TYR A 1 100 ? 9.388 -7.978 -6.069 1.00 85.94 100 TYR A N 1
ATOM 697 C CA . TYR A 1 100 ? 7.997 -7.762 -5.665 1.00 85.94 100 TYR A CA 1
ATOM 698 C C . TYR A 1 100 ? 7.014 -8.185 -6.768 1.00 85.94 100 TYR A C 1
ATOM 700 O O . TYR A 1 100 ? 7.003 -7.606 -7.854 1.00 85.94 100 TYR A O 1
ATOM 708 N N . ASP A 1 101 ? 6.149 -9.153 -6.466 1.00 88.88 101 ASP A N 1
ATOM 709 C CA . ASP A 1 101 ? 5.046 -9.576 -7.333 1.00 88.88 101 ASP A CA 1
ATOM 710 C C . ASP A 1 101 ? 3.748 -9.704 -6.506 1.00 88.88 101 ASP A C 1
ATOM 712 O O . ASP A 1 101 ? 3.623 -10.637 -5.700 1.00 88.88 101 ASP A O 1
ATOM 716 N N . PRO A 1 102 ? 2.774 -8.786 -6.665 1.00 87.44 102 PRO A N 1
ATOM 717 C CA . PRO A 1 102 ? 1.521 -8.825 -5.914 1.00 87.44 102 PRO A CA 1
ATOM 718 C C . PRO A 1 102 ? 0.552 -9.898 -6.445 1.00 87.44 102 PRO A C 1
ATOM 720 O O . PRO A 1 102 ? -0.363 -10.303 -5.726 1.00 87.44 102 PRO A O 1
ATOM 723 N N . TYR A 1 103 ? 0.764 -10.412 -7.663 1.00 88.81 103 TYR A N 1
ATOM 724 C CA . TYR A 1 103 ? -0.050 -11.470 -8.269 1.00 88.81 103 TYR A CA 1
ATOM 725 C C . TYR A 1 103 ? 0.360 -12.872 -7.789 1.00 88.81 103 TYR A C 1
ATOM 727 O O . TYR A 1 103 ? -0.319 -13.860 -8.085 1.00 88.81 103 TYR A O 1
ATOM 735 N N . VAL A 1 104 ? 1.441 -12.983 -7.011 1.00 88.38 104 VAL A N 1
ATOM 736 C CA . VAL A 1 104 ? 1.822 -14.208 -6.303 1.00 88.38 104 VAL A CA 1
ATOM 737 C C . VAL A 1 104 ? 1.185 -14.225 -4.915 1.00 88.38 104 VAL A C 1
ATOM 739 O O . VAL A 1 104 ? 1.322 -13.290 -4.127 1.00 88.38 104 VAL A O 1
ATOM 742 N N . LYS A 1 105 ? 0.516 -15.339 -4.598 1.00 85.50 105 LYS A N 1
ATOM 743 C CA . LYS A 1 105 ? -0.080 -15.598 -3.283 1.00 85.50 105 LYS A CA 1
ATOM 744 C C . LYS A 1 105 ? 0.982 -15.535 -2.181 1.00 85.50 105 LYS A C 1
ATOM 746 O O . LYS A 1 105 ? 1.875 -16.383 -2.127 1.00 85.50 105 LYS A O 1
ATOM 751 N N . GLN A 1 106 ? 0.816 -14.589 -1.267 1.00 81.06 106 GLN A N 1
ATOM 752 C CA . GLN A 1 106 ? 1.626 -14.445 -0.065 1.00 81.06 106 GLN A CA 1
ATOM 753 C C . GLN A 1 106 ? 1.208 -15.465 1.016 1.00 81.06 106 GLN A C 1
ATOM 755 O O . GLN A 1 106 ? 0.071 -15.956 1.014 1.00 81.06 106 GLN A O 1
ATOM 760 N N . PRO A 1 107 ? 2.104 -15.832 1.953 1.00 72.75 107 PRO A N 1
ATOM 761 C CA . PRO A 1 107 ? 1.712 -16.575 3.148 1.00 72.75 107 PRO A CA 1
ATOM 762 C C . PRO A 1 107 ? 0.739 -15.730 3.989 1.00 72.75 107 PRO A C 1
ATOM 764 O O . PRO A 1 107 ? 0.970 -14.545 4.193 1.00 72.75 107 PRO A O 1
ATOM 767 N N . GLY A 1 108 ? -0.348 -16.343 4.471 1.00 59.16 108 GLY A N 1
ATOM 768 C CA . GLY A 1 108 ? -1.600 -15.646 4.826 1.00 59.16 108 GLY A CA 1
ATOM 769 C C . GLY A 1 108 ? -1.584 -14.613 5.962 1.00 59.16 108 GLY A C 1
ATOM 770 O O . GLY A 1 108 ? -2.596 -13.952 6.152 1.00 59.16 108 GLY A O 1
ATOM 771 N N . ASP A 1 109 ? -0.472 -14.455 6.684 1.00 60.97 109 ASP A N 1
ATOM 772 C CA . ASP A 1 109 ? -0.297 -13.455 7.752 1.00 60.97 109 ASP A CA 1
ATOM 773 C C . ASP A 1 109 ? 0.758 -12.380 7.400 1.00 60.97 109 ASP A C 1
ATOM 775 O O . ASP A 1 109 ? 1.065 -11.511 8.218 1.00 60.97 109 ASP A O 1
ATOM 779 N N . ALA A 1 110 ? 1.365 -12.443 6.209 1.00 62.84 110 ALA A N 1
ATOM 780 C CA . ALA A 1 110 ? 2.400 -11.504 5.791 1.00 62.84 110 ALA A CA 1
ATOM 781 C C . ALA A 1 110 ? 1.792 -10.238 5.174 1.00 62.84 110 ALA A C 1
ATOM 783 O O . ALA A 1 110 ? 1.372 -10.244 4.016 1.00 62.84 110 ALA A O 1
ATOM 784 N N . ALA A 1 111 ? 1.833 -9.134 5.923 1.00 66.75 111 ALA A N 1
ATOM 785 C CA . ALA A 1 111 ? 1.846 -7.815 5.301 1.00 66.75 111 ALA A CA 1
ATOM 786 C C . ALA A 1 111 ? 3.078 -7.692 4.404 1.00 66.75 111 ALA A C 1
ATOM 788 O O . ALA A 1 111 ? 4.193 -8.038 4.809 1.00 66.75 111 ALA A O 1
ATOM 789 N N . ILE A 1 112 ? 2.867 -7.186 3.194 1.00 73.19 112 ILE A N 1
ATOM 790 C CA . ILE A 1 112 ? 3.939 -6.824 2.270 1.00 73.19 112 ILE A CA 1
ATOM 791 C C . ILE A 1 112 ? 4.118 -5.313 2.298 1.00 73.19 112 ILE A C 1
ATOM 793 O O . ILE A 1 112 ? 3.183 -4.567 2.034 1.00 73.19 112 ILE A O 1
ATOM 797 N N . THR A 1 113 ? 5.329 -4.856 2.597 1.00 81.88 113 THR A N 1
ATOM 798 C CA . THR A 1 113 ? 5.675 -3.438 2.497 1.00 81.88 113 THR A CA 1
ATOM 799 C C . THR A 1 113 ? 5.840 -3.060 1.028 1.00 81.88 113 THR A C 1
ATOM 801 O O . THR A 1 113 ? 6.601 -3.706 0.307 1.00 81.88 113 THR A O 1
ATOM 804 N N . ILE A 1 114 ? 5.160 -1.998 0.594 1.00 89.81 114 ILE A N 1
ATOM 805 C CA . ILE A 1 114 ? 5.467 -1.294 -0.656 1.00 89.81 114 ILE A CA 1
ATOM 806 C C . ILE A 1 114 ? 6.396 -0.120 -0.334 1.00 89.81 114 ILE A C 1
ATOM 808 O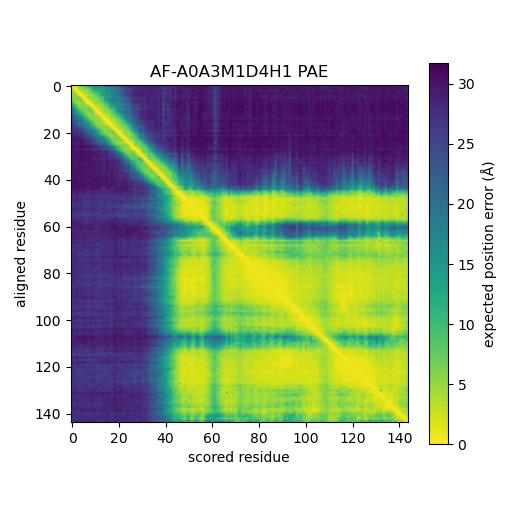 O . ILE A 1 114 ? 6.108 0.680 0.552 1.00 89.81 114 ILE A O 1
ATOM 812 N N . GLU A 1 115 ? 7.533 -0.040 -1.022 1.00 91.81 115 GLU A N 1
ATOM 813 C CA . GLU A 1 115 ? 8.585 0.953 -0.761 1.00 91.81 115 GLU A CA 1
ATOM 814 C C . GLU A 1 115 ? 8.779 1.932 -1.925 1.00 91.81 115 GLU A C 1
ATOM 816 O O . GLU A 1 115 ? 9.255 3.045 -1.706 1.00 91.81 115 GLU A O 1
ATOM 821 N N . THR A 1 116 ? 8.425 1.536 -3.154 1.00 93.50 116 THR A N 1
ATOM 822 C CA . THR A 1 116 ? 8.695 2.320 -4.372 1.00 93.50 116 THR A CA 1
ATOM 823 C C . THR A 1 116 ? 7.448 2.614 -5.200 1.00 93.50 116 THR A C 1
ATOM 825 O O . THR A 1 116 ? 6.448 1.894 -5.148 1.00 93.50 116 THR A O 1
ATOM 828 N N . ASP A 1 117 ? 7.534 3.656 -6.025 1.00 93.69 117 ASP A N 1
ATOM 829 C CA . ASP A 1 117 ? 6.474 4.123 -6.920 1.00 93.69 117 ASP A CA 1
ATOM 830 C C . ASP A 1 117 ? 5.943 3.013 -7.836 1.00 93.69 117 ASP A C 1
ATOM 832 O O . ASP A 1 117 ? 4.733 2.849 -8.001 1.00 93.69 117 ASP A O 1
ATOM 836 N N . ARG A 1 118 ? 6.847 2.190 -8.374 1.00 93.00 118 ARG A N 1
ATOM 837 C CA . ARG A 1 118 ? 6.486 1.056 -9.230 1.00 93.00 118 ARG A CA 1
ATOM 838 C C . ARG A 1 118 ? 5.860 -0.109 -8.467 1.00 93.00 118 ARG A C 1
ATOM 840 O O . ARG A 1 118 ? 5.012 -0.792 -9.034 1.00 93.00 118 ARG A O 1
ATOM 847 N N . GLN A 1 119 ? 6.257 -0.348 -7.216 1.00 92.94 119 GLN A N 1
ATOM 848 C CA . GLN A 1 119 ? 5.611 -1.362 -6.372 1.00 92.94 119 GLN A CA 1
ATOM 849 C C . GLN A 1 119 ? 4.187 -0.934 -6.010 1.00 92.94 119 GLN A C 1
ATOM 851 O O . GLN A 1 119 ? 3.264 -1.729 -6.158 1.00 92.94 119 GLN A O 1
ATOM 856 N N . ALA A 1 120 ? 4.000 0.331 -5.619 1.00 92.44 120 ALA A N 1
ATOM 857 C CA . ALA A 1 120 ? 2.684 0.891 -5.328 1.00 92.44 120 ALA A CA 1
ATOM 858 C C . ALA A 1 120 ? 1.751 0.837 -6.548 1.00 92.44 120 ALA A C 1
ATOM 860 O O . ALA A 1 120 ? 0.610 0.411 -6.409 1.00 92.44 120 ALA A O 1
ATOM 861 N N . ALA A 1 121 ? 2.239 1.186 -7.745 1.00 92.00 121 ALA A N 1
ATOM 862 C CA . ALA A 1 121 ? 1.460 1.068 -8.980 1.00 92.00 121 ALA A CA 1
ATOM 863 C C . ALA A 1 121 ? 0.991 -0.378 -9.239 1.00 92.00 121 ALA A C 1
ATOM 865 O O . ALA A 1 121 ? -0.205 -0.616 -9.375 1.00 92.00 121 ALA A O 1
ATOM 866 N N . LEU A 1 122 ? 1.909 -1.355 -9.212 1.00 92.25 122 LEU A N 1
ATOM 867 C CA . LEU A 1 122 ? 1.568 -2.772 -9.406 1.00 92.25 122 LEU A CA 1
ATOM 868 C C . LEU A 1 122 ? 0.594 -3.304 -8.345 1.00 92.25 122 LEU A C 1
ATOM 870 O O . LEU A 1 122 ? -0.239 -4.155 -8.649 1.00 92.25 122 LEU A O 1
ATOM 874 N N . TRP A 1 123 ? 0.715 -2.832 -7.105 1.00 91.88 123 TRP A N 1
ATOM 875 C CA . TRP A 1 123 ? -0.161 -3.202 -5.997 1.00 91.88 123 TRP A CA 1
ATOM 876 C C . TRP A 1 123 ? -1.582 -2.643 -6.167 1.00 91.88 123 TRP A C 1
ATOM 878 O O . TRP A 1 123 ? -2.544 -3.395 -6.012 1.00 91.88 123 TRP A O 1
ATOM 888 N N . MET A 1 124 ? -1.715 -1.366 -6.550 1.00 91.62 124 MET A N 1
ATOM 889 C CA . MET A 1 124 ? -3.011 -0.739 -6.845 1.00 91.62 124 MET A CA 1
ATOM 890 C C . MET A 1 124 ? -3.699 -1.414 -8.038 1.00 91.62 124 MET A C 1
ATOM 892 O O . MET A 1 124 ? -4.860 -1.797 -7.916 1.00 91.62 124 MET A O 1
ATOM 896 N N . ASP A 1 125 ? -2.975 -1.644 -9.141 1.00 91.56 125 ASP A N 1
ATOM 897 C CA . ASP A 1 125 ? -3.493 -2.362 -10.316 1.00 91.56 125 ASP A CA 1
ATOM 898 C C . ASP A 1 125 ? -3.975 -3.777 -9.932 1.00 91.56 125 ASP A C 1
ATOM 900 O O . ASP A 1 125 ? -5.086 -4.183 -10.276 1.00 91.56 125 ASP A O 1
ATOM 904 N N . CYS A 1 126 ? -3.180 -4.509 -9.137 1.00 91.19 126 CYS A N 1
ATOM 905 C CA . CYS A 1 126 ? -3.540 -5.843 -8.655 1.00 91.19 126 CYS A CA 1
ATOM 906 C C . CYS A 1 126 ? -4.835 -5.811 -7.833 1.00 91.19 126 CYS A C 1
ATOM 908 O O . CYS A 1 126 ? -5.719 -6.639 -8.055 1.00 91.19 126 CYS A O 1
ATOM 910 N N . ILE A 1 127 ? -4.982 -4.860 -6.903 1.00 89.44 127 ILE A N 1
ATOM 911 C CA . ILE A 1 127 ? -6.194 -4.730 -6.083 1.00 89.44 127 ILE A CA 1
ATOM 912 C C . ILE A 1 127 ? -7.403 -4.330 -6.919 1.00 89.44 127 ILE A C 1
ATOM 914 O O . ILE A 1 127 ? -8.486 -4.847 -6.656 1.00 89.44 127 ILE A O 1
ATOM 918 N N . ASP A 1 128 ? -7.260 -3.447 -7.907 1.00 87.69 128 ASP A N 1
ATOM 919 C CA . ASP A 1 128 ? -8.372 -3.026 -8.762 1.00 87.69 128 ASP A CA 1
ATOM 920 C C . ASP A 1 128 ? -8.919 -4.194 -9.595 1.00 87.69 128 ASP A C 1
ATOM 922 O O . ASP A 1 128 ? -10.115 -4.491 -9.532 1.00 87.69 128 ASP A O 1
ATOM 926 N N . GLU A 1 129 ? -8.036 -4.949 -10.255 1.00 87.94 129 GLU A N 1
ATOM 927 C CA . GLU A 1 129 ? -8.417 -6.119 -11.057 1.00 87.94 129 GLU A CA 1
ATOM 928 C C . GLU A 1 129 ? -8.880 -7.324 -10.211 1.00 87.94 129 GLU A C 1
ATOM 930 O O . GLU A 1 129 ? -9.640 -8.175 -10.688 1.00 87.94 129 GLU A O 1
ATOM 935 N N . THR A 1 130 ? -8.450 -7.422 -8.948 1.00 88.06 130 THR A N 1
ATOM 936 C CA . THR A 1 130 ? -8.701 -8.597 -8.100 1.00 88.06 130 THR A CA 1
ATOM 937 C C . THR A 1 130 ? -9.990 -8.478 -7.278 1.00 88.06 130 THR A C 1
ATOM 939 O O . THR A 1 13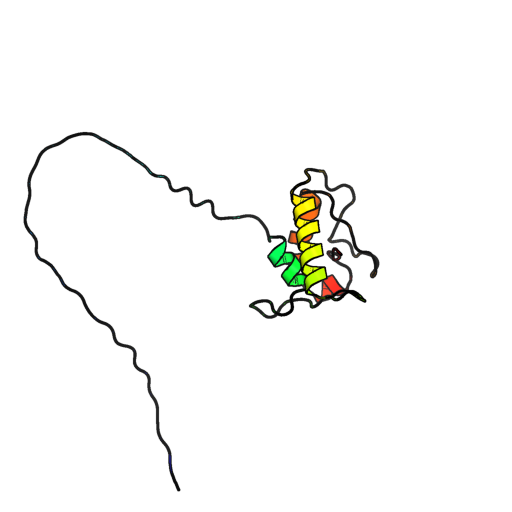0 ? -10.280 -7.474 -6.626 1.00 88.06 130 THR A O 1
ATOM 942 N N . ALA A 1 131 ? -10.781 -9.555 -7.273 1.00 84.38 131 ALA A N 1
ATOM 943 C CA . ALA A 1 131 ? -11.985 -9.681 -6.452 1.00 84.38 131 ALA A CA 1
ATOM 944 C C . ALA A 1 131 ? -11.651 -10.020 -4.986 1.00 84.38 131 ALA A C 1
ATOM 946 O O . ALA A 1 131 ? -10.705 -10.762 -4.716 1.00 84.38 131 ALA A O 1
ATOM 947 N N . CYS A 1 132 ? -12.469 -9.558 -4.033 1.00 85.69 132 CYS A N 1
ATOM 948 C CA . CYS A 1 132 ? -12.205 -9.700 -2.592 1.00 85.69 132 CYS A CA 1
ATOM 949 C C . CYS A 1 132 ? -11.885 -11.134 -2.136 1.00 85.69 132 CYS A C 1
ATOM 951 O O . CYS A 1 132 ? -10.963 -11.330 -1.351 1.00 85.69 132 CYS A O 1
ATOM 953 N N . ASN A 1 133 ? -12.552 -12.151 -2.692 1.00 82.31 133 ASN A N 1
ATOM 954 C CA . ASN A 1 133 ? -12.293 -13.554 -2.348 1.00 82.31 133 ASN A CA 1
ATOM 955 C C . ASN A 1 133 ? -10.867 -14.023 -2.707 1.00 82.31 133 ASN A C 1
ATOM 957 O O . ASN A 1 133 ? -10.388 -15.008 -2.157 1.00 82.31 133 ASN A O 1
ATOM 961 N N . LYS A 1 134 ? -10.191 -13.360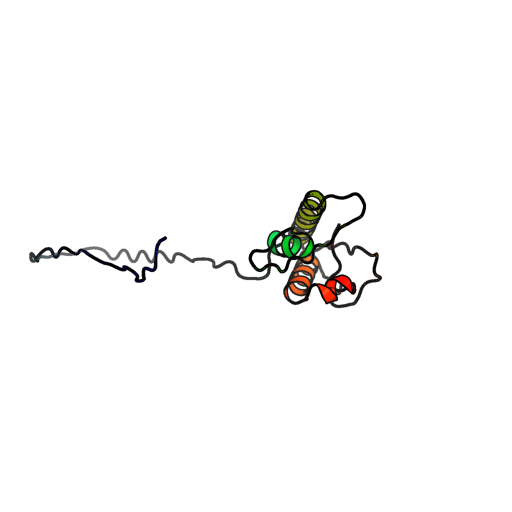 -3.654 1.00 82.69 134 LYS A N 1
ATOM 962 C CA . L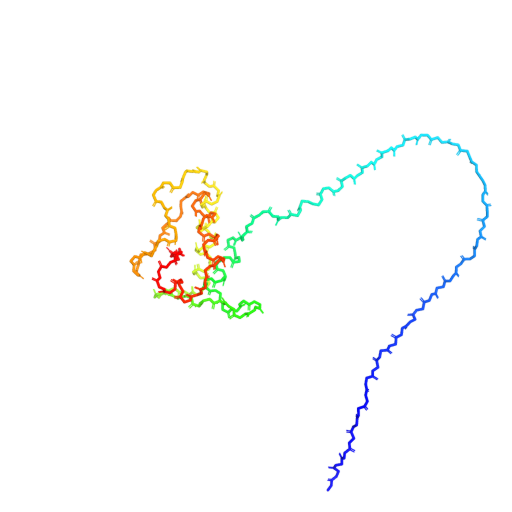YS A 1 134 ? -8.783 -13.619 -3.989 1.00 82.69 134 LYS A CA 1
ATOM 963 C C . LYS A 1 134 ? -7.833 -12.827 -3.096 1.00 82.69 134 LYS A C 1
ATOM 965 O O . LYS A 1 134 ? -6.792 -13.357 -2.721 1.00 82.69 134 LYS A O 1
ATOM 970 N N . LEU A 1 135 ? -8.220 -11.626 -2.681 1.00 82.88 135 LEU A N 1
ATOM 971 C CA . LEU A 1 135 ? -7.484 -10.864 -1.672 1.00 82.88 135 LEU A CA 1
ATOM 972 C C . LEU A 1 135 ? -7.461 -11.626 -0.327 1.00 82.88 135 LEU A C 1
ATOM 974 O O . LEU A 1 135 ? -6.402 -11.788 0.271 1.00 82.88 135 LEU A O 1
ATOM 978 N N . GLU A 1 136 ? -8.585 -12.236 0.077 1.00 79.81 136 GLU A N 1
ATOM 979 C CA . GLU A 1 136 ? -8.670 -13.145 1.241 1.00 79.81 136 GLU A CA 1
ATOM 980 C C . GLU A 1 136 ? -7.810 -14.413 1.091 1.00 79.81 136 GLU A C 1
ATOM 982 O O . GLU A 1 136 ? -7.330 -14.975 2.075 1.00 79.81 136 GLU A O 1
ATOM 987 N N . GLU A 1 137 ? -7.580 -14.877 -0.141 1.00 82.19 137 GLU A N 1
ATOM 988 C CA . GLU A 1 137 ? -6.648 -15.972 -0.411 1.00 82.19 137 GLU A CA 1
ATOM 989 C C . GLU A 1 137 ? -5.170 -15.542 -0.289 1.00 82.19 137 GLU A C 1
ATOM 991 O O . GLU A 1 137 ? -4.304 -16.409 -0.399 1.00 82.19 137 GLU A O 1
ATOM 996 N N . GLY A 1 138 ? -4.850 -14.267 -0.047 1.00 81.00 138 GLY A N 1
ATOM 997 C CA . GLY A 1 138 ? -3.479 -13.759 0.091 1.00 81.00 138 GLY A CA 1
ATOM 998 C C . GLY A 1 138 ? -2.852 -13.234 -1.206 1.00 81.00 138 GLY A C 1
ATOM 999 O O . GLY A 1 138 ? -1.629 -13.150 -1.295 1.00 81.00 138 GLY A O 1
ATOM 1000 N N . TYR A 1 139 ? -3.656 -12.916 -2.224 1.00 85.38 139 TYR A N 1
ATOM 1001 C CA . TYR A 1 139 ? -3.206 -12.164 -3.405 1.00 85.38 139 TYR A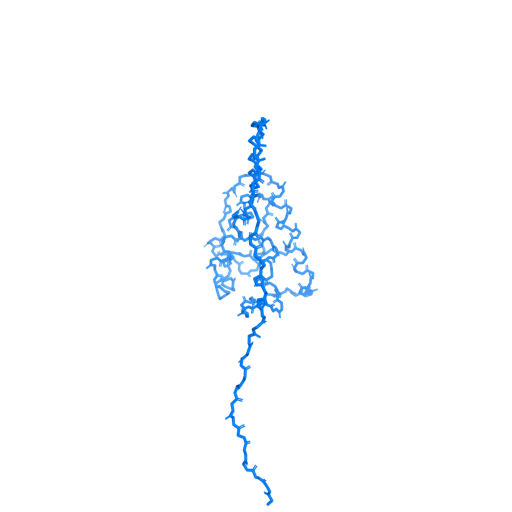 CA 1
ATOM 1002 C C . TYR A 1 139 ? -3.260 -10.652 -3.141 1.00 85.38 139 TYR A C 1
ATOM 1004 O O . TYR A 1 139 ? -4.057 -10.209 -2.317 1.00 85.38 139 TYR A O 1
ATOM 1012 N N . CYS A 1 140 ? -2.419 -9.873 -3.832 1.00 86.62 140 CYS A N 1
ATOM 1013 C CA . CYS A 1 140 ? -2.286 -8.416 -3.693 1.00 86.62 140 CYS A CA 1
ATOM 1014 C C .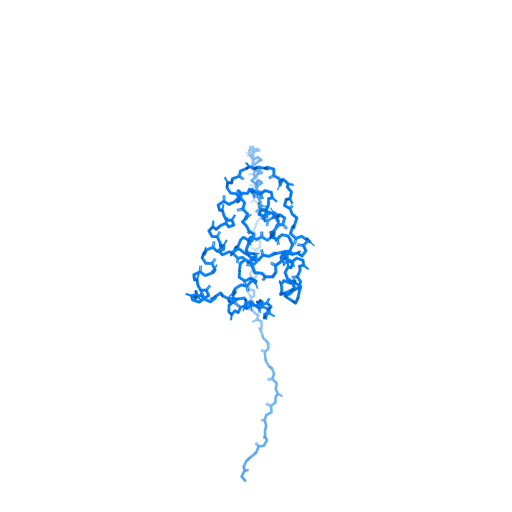 CYS A 1 140 ? -2.255 -7.959 -2.223 1.00 86.62 140 CYS A C 1
ATOM 1016 O O . CYS A 1 140 ? -3.022 -7.083 -1.819 1.00 86.62 140 CYS A O 1
ATOM 1018 N N . ALA A 1 141 ? -1.447 -8.641 -1.401 1.00 80.38 141 ALA A N 1
ATOM 1019 C CA . ALA A 1 141 ? -1.662 -8.649 0.040 1.00 80.38 141 ALA A CA 1
ATOM 1020 C C . ALA A 1 141 ? -1.674 -7.228 0.664 1.00 80.38 141 ALA A C 1
ATOM 1022 O O . ALA A 1 141 ? -0.933 -6.341 0.227 1.00 80.38 141 ALA A O 1
ATOM 1023 N N . PRO A 1 142 ? -2.556 -6.997 1.653 1.00 69.31 142 PRO A N 1
ATOM 1024 C CA . PRO A 1 142 ? -2.782 -5.687 2.262 1.00 69.31 142 PRO A CA 1
ATOM 1025 C C . PRO A 1 142 ? -1.544 -5.073 2.941 1.00 69.31 142 PRO A C 1
ATOM 1027 O O . PRO A 1 142 ? -0.693 -5.786 3.476 1.00 69.31 142 PRO A O 1
ATOM 1030 N N . VAL A 1 143 ? -1.504 -3.734 2.971 1.00 75.44 143 VAL A N 1
ATOM 1031 C CA . VAL A 1 143 ? -0.532 -2.918 3.725 1.00 75.44 143 VAL A CA 1
ATOM 1032 C C . VAL A 1 143 ? -1.147 -2.430 5.037 1.00 75.44 143 VAL A C 1
ATOM 1034 O O . VAL A 1 143 ? -2.210 -1.810 5.018 1.00 75.44 143 VAL A O 1
ATOM 1037 N N . TRP A 1 144 ? -0.455 -2.668 6.153 1.00 66.12 144 TRP A N 1
ATOM 1038 C CA . TRP A 1 144 ? -0.772 -2.182 7.503 1.00 66.12 144 TRP A CA 1
ATOM 1039 C C . TRP A 1 144 ? 0.493 -2.122 8.374 1.00 66.12 144 TRP A C 1
ATOM 1041 O O . TRP A 1 144 ? 1.520 -2.706 7.954 1.00 66.12 144 TRP A O 1
#

Radius of gyration: 27.39 Å; Cα contacts (8 Å, |Δi|>4): 148; chains: 1; bounding box: 77×64×58 Å

Foldseek 3Di:
DDDDDDDDDDDDDDDDDDDDDDDDDDDDDDDPVPPPPPPPPDDDDADAQQVLQCLALNPDDPVRRRLNDDDPPDDSVRQSVQSNVQLVQQLVAADDCPPDDLQDADDQPDADRRRHNVNSRNLRVFSVPDGSVVCNSRHSDGHD